Protein AF-A0A7S1G9D9-F1 (afdb_monomer_lite)

Foldseek 3Di:
DCPPVVVVPVVQLVLQCQLQQNDSVRSVVLVVLLVVLLVVCQVVLVVCCVVVHLVVLLVLLVVLLVLLVVLSCCLPPPQPRADNPPHGRPPSSVVSSNSSSNSNSSSCSSCVPSVVVVVVVVVVVVVVVCPDVVVVVVVVVVVVVVVVVVVVVVVVVVVVVVVVD

Structure (mmCIF, N/CA/C/O backbone):
data_AF-A0A7S1G9D9-F1
#
_entry.id   AF-A0A7S1G9D9-F1
#
loop_
_atom_site.group_PDB
_atom_site.id
_atom_site.type_symbol
_atom_site.label_atom_id
_atom_site.label_alt_id
_atom_site.label_comp_id
_atom_site.label_asym_id
_atom_site.label_entity_id
_atom_site.label_seq_id
_atom_site.pdbx_PDB_ins_code
_atom_site.Cartn_x
_atom_site.Cartn_y
_atom_site.Cartn_z
_atom_site.occupancy
_atom_site.B_iso_or_equiv
_atom_site.auth_seq_id
_atom_site.auth_comp_id
_atom_site.auth_asym_id
_atom_site.auth_atom_id
_atom_site.pdbx_PDB_model_num
ATOM 1 N N . PHE A 1 1 ? 2.276 19.002 7.477 1.00 50.22 1 PHE A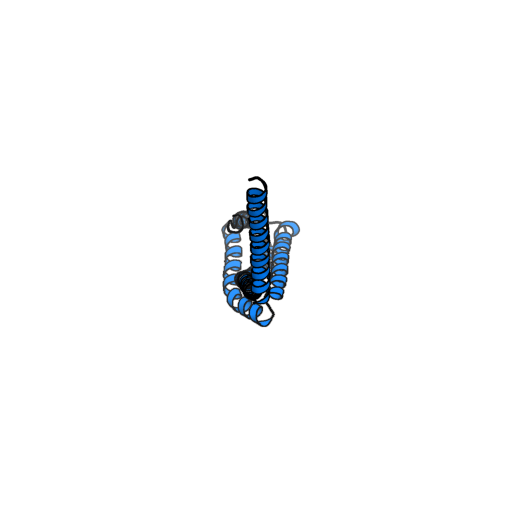 N 1
ATOM 2 C CA . PHE A 1 1 ? 3.023 19.885 6.549 1.00 50.22 1 PHE A CA 1
ATOM 3 C C . PHE A 1 1 ? 3.901 19.095 5.576 1.00 50.22 1 PHE A C 1
ATOM 5 O O . PHE A 1 1 ? 3.871 19.422 4.402 1.00 50.22 1 PHE A O 1
ATOM 12 N N . LEU A 1 2 ? 4.627 18.049 6.008 1.00 45.09 2 LEU A N 1
ATOM 13 C CA . LEU A 1 2 ? 5.439 17.213 5.100 1.00 45.09 2 LEU A CA 1
ATOM 14 C C . LEU A 1 2 ? 4.730 15.954 4.565 1.00 45.09 2 LEU A C 1
ATOM 16 O O . LEU A 1 2 ? 5.164 15.426 3.554 1.00 45.09 2 LEU A O 1
ATOM 20 N N . ASP A 1 3 ? 3.634 15.516 5.188 1.00 49.09 3 ASP A N 1
ATOM 21 C CA . ASP A 1 3 ? 2.924 14.271 4.836 1.00 49.09 3 ASP A CA 1
ATOM 22 C C . ASP A 1 3 ? 2.337 14.262 3.405 1.00 49.09 3 ASP A C 1
ATOM 24 O O . ASP A 1 3 ? 2.347 13.249 2.719 1.00 49.09 3 ASP A O 1
ATOM 28 N N . GLY A 1 4 ? 1.916 15.429 2.897 1.00 56.66 4 GLY A N 1
ATOM 29 C CA . GLY A 1 4 ? 1.430 15.592 1.517 1.00 56.66 4 GLY A CA 1
ATOM 30 C C . GLY A 1 4 ? 2.512 15.962 0.497 1.00 56.66 4 GLY A C 1
ATOM 31 O O . GLY A 1 4 ? 2.253 15.984 -0.706 1.00 56.66 4 GLY A O 1
ATOM 32 N N . VAL A 1 5 ? 3.734 16.265 0.947 1.00 56.53 5 VAL A N 1
ATOM 33 C CA . VAL A 1 5 ? 4.862 16.440 0.035 1.00 56.53 5 VAL A CA 1
ATOM 34 C C . VAL A 1 5 ? 5.403 15.043 -0.177 1.00 56.53 5 VAL A C 1
ATOM 36 O O . VAL A 1 5 ? 6.149 14.538 0.658 1.00 56.53 5 VAL A O 1
ATOM 39 N N . VAL A 1 6 ? 5.022 14.406 -1.287 1.00 66.25 6 VAL A N 1
ATOM 40 C CA . VAL A 1 6 ? 5.512 13.074 -1.672 1.00 66.25 6 VAL A CA 1
ATOM 41 C C . VAL A 1 6 ? 6.975 13.161 -2.128 1.00 66.25 6 VAL A C 1
ATOM 43 O O . VAL A 1 6 ? 7.357 12.772 -3.230 1.00 66.25 6 VAL A O 1
ATOM 46 N N . PHE A 1 7 ? 7.807 13.729 -1.257 1.00 72.06 7 PHE A N 1
ATOM 47 C CA . PHE A 1 7 ? 9.200 14.082 -1.450 1.00 72.06 7 PHE A CA 1
ATOM 48 C C . PHE A 1 7 ? 10.013 12.869 -1.871 1.00 72.06 7 PHE A C 1
ATOM 50 O O . PHE A 1 7 ? 10.982 13.011 -2.595 1.00 72.06 7 PHE A O 1
ATOM 57 N N . TRP A 1 8 ? 9.582 11.673 -1.481 1.00 78.00 8 TRP A N 1
ATOM 58 C CA . TRP A 1 8 ? 10.223 10.423 -1.847 1.00 78.00 8 TRP A CA 1
ATOM 59 C C . TRP A 1 8 ? 10.085 10.048 -3.336 1.00 78.00 8 TRP A C 1
ATOM 61 O O . TRP A 1 8 ? 11.013 9.465 -3.893 1.00 78.00 8 TRP A O 1
ATOM 71 N N . GLN A 1 9 ? 8.986 10.406 -4.016 1.00 82.94 9 GLN A N 1
ATOM 72 C CA . GLN A 1 9 ? 8.726 9.965 -5.401 1.00 82.94 9 GLN A CA 1
ATOM 73 C C . GLN A 1 9 ? 9.776 10.477 -6.407 1.00 82.94 9 GLN A C 1
ATOM 75 O O . GLN A 1 9 ? 10.261 9.673 -7.206 1.00 82.94 9 GLN A O 1
ATOM 80 N N . PRO A 1 10 ? 10.219 11.753 -6.365 1.00 84.56 10 PRO A N 1
ATOM 81 C CA . PRO A 1 10 ? 11.312 12.226 -7.217 1.00 84.56 10 PRO A CA 1
ATOM 82 C C . PRO A 1 10 ? 12.641 11.490 -6.996 1.00 84.56 10 PRO A C 1
ATOM 84 O O . PRO A 1 10 ? 13.296 11.111 -7.966 1.00 84.56 10 PRO A O 1
ATOM 87 N N . PHE A 1 11 ? 13.041 11.244 -5.740 1.00 84.50 11 PHE A N 1
ATOM 88 C CA . PHE A 1 11 ? 14.267 10.482 -5.449 1.00 84.50 11 PHE A CA 1
ATOM 89 C C . PHE A 1 11 ? 14.159 9.056 -5.961 1.00 84.50 11 PHE A C 1
ATOM 91 O O . PHE A 1 11 ? 15.115 8.510 -6.508 1.00 84.50 11 PHE A O 1
ATOM 98 N N . HIS A 1 12 ? 12.980 8.465 -5.814 1.00 83.38 12 HIS A N 1
ATOM 99 C CA . HIS A 1 12 ? 12.719 7.118 -6.268 1.00 83.38 12 HIS A CA 1
ATOM 100 C C . HIS A 1 12 ? 12.775 7.001 -7.801 1.00 83.38 12 HIS A C 1
ATOM 102 O O . HIS A 1 12 ? 13.411 6.081 -8.316 1.00 83.38 12 HIS A O 1
ATOM 108 N N . ALA A 1 13 ? 12.232 7.977 -8.533 1.00 84.31 13 ALA A N 1
ATOM 109 C CA . ALA A 1 13 ? 12.341 8.048 -9.990 1.00 84.31 13 ALA A CA 1
ATOM 110 C C . ALA A 1 13 ? 13.799 8.202 -10.468 1.00 84.31 13 ALA A C 1
ATOM 112 O O . ALA A 1 13 ? 14.217 7.539 -11.424 1.00 84.31 13 ALA A O 1
ATOM 113 N N . LEU A 1 14 ? 14.595 9.035 -9.786 1.00 84.38 14 LEU A N 1
ATOM 114 C CA . LEU A 1 14 ? 16.024 9.201 -10.077 1.00 84.38 14 LEU A CA 1
ATOM 115 C C . LEU A 1 14 ? 16.813 7.917 -9.795 1.00 84.38 14 LEU A C 1
ATOM 117 O O . LEU A 1 14 ? 17.610 7.493 -10.632 1.00 84.38 14 LEU A O 1
ATOM 121 N N . LEU A 1 15 ? 16.547 7.264 -8.661 1.00 83.44 15 LEU A N 1
ATOM 122 C CA . LEU A 1 15 ? 17.163 5.990 -8.296 1.00 83.44 15 LEU A CA 1
ATOM 123 C C . LEU A 1 15 ? 16.864 4.913 -9.344 1.00 83.44 15 LEU A C 1
ATOM 125 O O . LEU A 1 15 ? 17.785 4.262 -9.830 1.00 83.44 15 LEU A O 1
ATOM 129 N N . LEU A 1 16 ? 15.595 4.744 -9.729 1.00 81.88 16 LEU A N 1
ATOM 130 C CA . LEU A 1 16 ? 15.203 3.770 -10.749 1.00 81.88 16 LEU A CA 1
ATOM 131 C C . LEU A 1 16 ? 15.833 4.076 -12.107 1.00 81.88 16 LEU A C 1
ATOM 133 O O . LEU A 1 16 ? 16.260 3.154 -12.795 1.00 81.88 16 LEU A O 1
ATOM 137 N N . THR A 1 17 ? 15.929 5.353 -12.481 1.00 82.94 17 THR A N 1
ATOM 138 C CA . THR A 1 17 ? 16.593 5.754 -13.728 1.00 82.94 17 THR A CA 1
ATOM 139 C C . THR A 1 17 ? 18.073 5.375 -13.702 1.00 82.94 17 THR A C 1
ATOM 141 O O . THR A 1 17 ? 18.568 4.827 -14.684 1.00 82.94 17 THR A O 1
ATOM 144 N N . GLY A 1 18 ? 18.766 5.594 -12.579 1.00 73.75 18 GLY A N 1
ATOM 145 C CA . GLY A 1 18 ? 20.158 5.173 -12.406 1.00 73.75 18 GLY A CA 1
ATOM 146 C C . GLY A 1 18 ? 20.338 3.654 -12.478 1.00 73.75 18 GLY A C 1
ATOM 147 O O . GLY A 1 18 ? 21.237 3.170 -13.153 1.00 73.75 18 GLY A O 1
ATOM 148 N N . VAL A 1 19 ? 19.442 2.893 -11.848 1.00 71.44 19 VAL A N 1
ATOM 149 C CA . VAL A 1 19 ? 19.504 1.419 -11.786 1.00 71.44 19 VAL A CA 1
ATOM 150 C C . VAL A 1 19 ? 19.165 0.762 -13.127 1.00 71.44 19 VAL A C 1
ATOM 152 O O . VAL A 1 19 ? 19.676 -0.309 -13.446 1.00 71.44 19 VAL A O 1
ATOM 155 N N . LEU A 1 20 ? 18.306 1.391 -13.930 1.00 70.25 20 LEU A N 1
ATOM 156 C CA .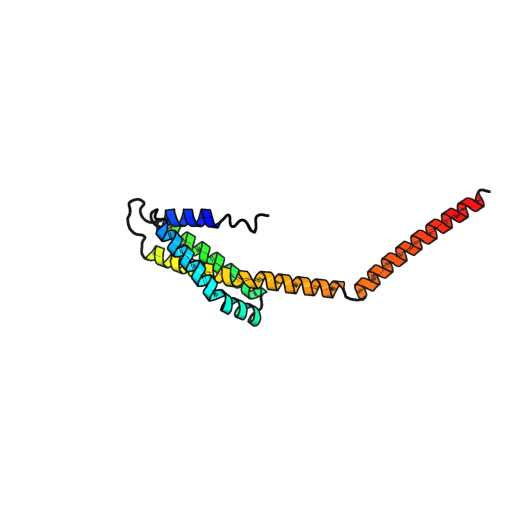 LEU A 1 20 ? 17.790 0.845 -15.189 1.00 70.25 20 LEU A CA 1
ATOM 157 C C . LEU A 1 20 ? 18.555 1.342 -16.429 1.00 70.25 20 LEU A C 1
ATOM 159 O O . LEU A 1 20 ? 17.972 1.439 -17.516 1.00 70.25 20 LEU A O 1
ATOM 163 N N . GLY A 1 21 ? 19.844 1.661 -16.277 1.00 68.19 21 GLY A N 1
ATOM 164 C CA . GLY A 1 21 ? 20.729 2.040 -17.384 1.00 68.19 21 GLY A CA 1
ATOM 165 C C . GLY A 1 21 ? 20.492 3.457 -17.919 1.00 68.19 21 GLY A C 1
ATOM 166 O O . GLY A 1 21 ? 20.592 3.693 -19.121 1.00 68.19 21 GLY A O 1
ATOM 167 N N . GLY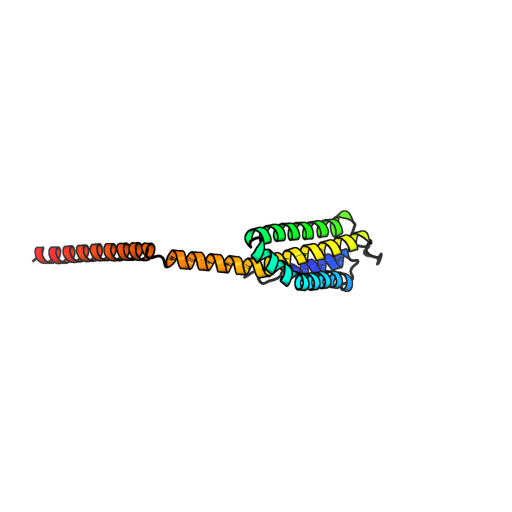 A 1 22 ? 20.091 4.399 -17.059 1.00 68.25 22 GLY A N 1
ATOM 168 C CA . GLY A 1 22 ? 19.978 5.827 -17.389 1.00 68.25 22 GLY A CA 1
ATOM 169 C C . GLY A 1 22 ? 18.762 6.221 -18.236 1.00 68.25 22 GLY A C 1
ATOM 170 O O . GLY A 1 22 ? 18.627 7.382 -18.621 1.00 68.25 22 GLY A O 1
ATOM 171 N N . ARG A 1 23 ? 17.852 5.284 -18.542 1.00 76.12 23 ARG A N 1
ATOM 172 C CA . ARG A 1 23 ? 16.676 5.538 -19.391 1.00 76.12 23 ARG A CA 1
ATOM 173 C C . ARG A 1 23 ? 15.441 5.842 -18.548 1.00 76.12 23 ARG A C 1
ATOM 175 O O . ARG A 1 23 ? 14.888 4.949 -17.909 1.00 76.12 23 ARG A O 1
ATOM 182 N N . ALA A 1 24 ? 14.932 7.070 -18.654 1.00 80.56 24 ALA A N 1
ATOM 183 C CA . ALA A 1 24 ? 13.710 7.498 -17.962 1.00 80.56 24 ALA A CA 1
ATOM 184 C C . ALA A 1 24 ? 12.490 6.606 -18.273 1.00 80.56 24 ALA A C 1
ATOM 186 O O . ALA A 1 24 ? 11.674 6.350 -17.393 1.00 80.56 24 ALA A O 1
ATOM 187 N N . ALA A 1 25 ? 12.398 6.069 -19.497 1.00 83.00 25 ALA A N 1
ATOM 188 C CA . ALA A 1 25 ? 11.306 5.182 -19.912 1.00 83.00 25 ALA A CA 1
ATOM 189 C C . ALA A 1 25 ? 11.208 3.890 -19.076 1.00 83.00 25 ALA A C 1
ATOM 191 O O . ALA A 1 25 ? 10.113 3.393 -18.832 1.00 83.00 25 ALA A O 1
ATOM 192 N N . ASN A 1 26 ? 12.339 3.347 -18.616 1.00 82.06 26 ASN A N 1
ATOM 193 C CA . ASN A 1 26 ? 12.341 2.124 -17.813 1.00 82.06 26 ASN A CA 1
ATOM 194 C C . ASN A 1 26 ? 11.826 2.403 -16.394 1.00 82.06 26 ASN A C 1
ATOM 196 O O . ASN A 1 26 ? 11.041 1.628 -15.848 1.00 82.06 26 ASN A O 1
ATOM 200 N N . ALA A 1 27 ? 12.237 3.534 -15.812 1.00 84.56 27 ALA A N 1
ATOM 201 C CA . ALA A 1 27 ? 11.775 3.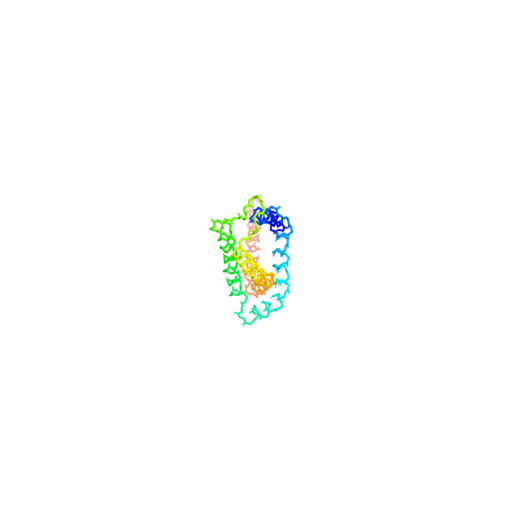963 -14.497 1.00 84.56 27 ALA A CA 1
ATOM 202 C C . ALA A 1 27 ? 10.261 4.216 -14.497 1.00 84.56 27 ALA A C 1
ATOM 204 O O . ALA A 1 27 ? 9.546 3.700 -13.637 1.00 84.56 27 ALA A O 1
ATOM 205 N N . THR A 1 28 ? 9.753 4.933 -15.503 1.00 88.62 28 THR A N 1
ATOM 206 C CA . THR A 1 28 ? 8.316 5.213 -15.619 1.00 88.62 28 THR A CA 1
ATOM 207 C C . THR A 1 28 ? 7.489 3.961 -15.904 1.00 88.62 28 THR A C 1
ATOM 209 O O . THR A 1 28 ? 6.357 3.873 -15.430 1.00 88.62 28 THR A O 1
ATOM 212 N N . ALA A 1 29 ? 8.032 2.958 -16.602 1.00 89.69 29 ALA A N 1
ATOM 213 C CA . ALA A 1 29 ? 7.354 1.676 -16.805 1.00 89.69 29 ALA A CA 1
ATOM 214 C C . ALA A 1 29 ? 7.083 0.945 -15.476 1.00 89.69 29 ALA A C 1
ATOM 216 O O . ALA A 1 29 ? 5.966 0.497 -15.233 1.00 89.69 29 ALA A O 1
ATOM 217 N N . ILE A 1 30 ? 8.068 0.883 -14.574 1.00 90.19 30 ILE A N 1
ATOM 218 C CA . ILE A 1 30 ? 7.884 0.262 -13.251 1.00 90.19 30 ILE A CA 1
ATOM 219 C C . ILE A 1 30 ? 6.924 1.077 -12.377 1.00 90.19 30 ILE A C 1
ATOM 221 O O . ILE A 1 30 ? 6.070 0.504 -11.702 1.00 90.19 30 ILE A O 1
ATOM 225 N N . MET A 1 31 ? 7.033 2.408 -12.400 1.00 91.38 31 MET A N 1
ATOM 226 C CA . MET A 1 31 ? 6.148 3.280 -11.618 1.00 91.38 31 MET A CA 1
ATOM 227 C C . MET A 1 31 ? 4.692 3.206 -12.095 1.00 91.38 31 MET A C 1
ATOM 229 O O . MET A 1 31 ? 3.781 3.125 -11.277 1.00 91.38 31 MET A O 1
ATOM 233 N N . SER A 1 32 ? 4.462 3.185 -13.410 1.00 93.56 32 SER A N 1
ATOM 234 C CA . SER A 1 32 ? 3.116 3.036 -13.976 1.00 93.56 32 SER A CA 1
ATOM 235 C C . SER A 1 32 ? 2.521 1.656 -13.699 1.00 93.56 32 SER A C 1
ATOM 237 O O . SER A 1 32 ? 1.344 1.571 -13.361 1.00 93.56 32 SER A O 1
ATOM 239 N N . ALA A 1 33 ? 3.326 0.590 -13.754 1.00 94.44 33 ALA A N 1
ATOM 240 C CA . ALA A 1 33 ? 2.882 -0.743 -13.359 1.00 94.44 33 ALA A CA 1
ATOM 241 C C . ALA A 1 33 ? 2.432 -0.780 -11.890 1.00 94.44 33 ALA A C 1
ATOM 243 O O . ALA A 1 33 ? 1.359 -1.308 -11.605 1.00 94.44 33 ALA A O 1
ATOM 244 N N . ALA A 1 34 ? 3.203 -0.179 -10.975 1.00 94.44 34 ALA A N 1
ATOM 245 C CA . ALA A 1 34 ? 2.809 -0.063 -9.572 1.00 94.44 34 ALA A CA 1
ATOM 246 C C . ALA A 1 34 ? 1.482 0.698 -9.427 1.00 94.44 34 ALA A C 1
ATOM 248 O O . ALA A 1 34 ? 0.565 0.180 -8.807 1.00 94.44 34 ALA A O 1
ATOM 249 N N . ALA A 1 35 ? 1.329 1.855 -10.080 1.00 93.62 35 ALA A N 1
ATOM 250 C CA . ALA A 1 35 ? 0.100 2.648 -10.007 1.00 93.62 35 ALA A CA 1
ATOM 251 C C . ALA A 1 35 ? -1.145 1.895 -10.515 1.00 93.62 35 ALA A C 1
ATOM 253 O O . ALA A 1 35 ? -2.202 1.943 -9.887 1.00 93.62 35 ALA A O 1
ATOM 254 N N . VAL A 1 36 ? -1.027 1.171 -11.635 1.00 96.75 36 VAL A N 1
ATOM 255 C CA . VAL A 1 36 ? -2.121 0.340 -12.165 1.00 96.75 36 VAL A CA 1
ATOM 256 C C . VAL A 1 36 ? -2.460 -0.789 -11.196 1.00 96.75 36 VAL A C 1
ATOM 258 O O . VAL A 1 36 ? -3.635 -1.035 -10.934 1.00 96.75 36 VAL A O 1
ATOM 261 N N . LEU A 1 37 ? -1.448 -1.460 -10.642 1.00 97.00 37 LEU A N 1
ATOM 262 C CA . LEU A 1 37 ? -1.656 -2.510 -9.648 1.00 97.00 37 LEU A CA 1
ATOM 263 C C . LEU A 1 37 ? -2.332 -1.959 -8.388 1.00 97.00 37 LEU A C 1
ATOM 265 O O . LEU A 1 37 ? -3.266 -2.590 -7.908 1.00 97.00 37 LEU A O 1
ATOM 269 N N . THR A 1 38 ? -1.935 -0.781 -7.895 1.00 96.19 38 THR A N 1
ATOM 270 C CA . THR A 1 38 ? -2.566 -0.135 -6.733 1.00 96.19 38 THR A CA 1
ATOM 271 C C . THR A 1 38 ? -4.046 0.117 -7.009 1.00 96.19 38 THR A C 1
ATOM 273 O O . THR A 1 38 ? -4.895 -0.267 -6.210 1.00 96.19 38 THR A O 1
ATOM 276 N N . ALA A 1 39 ? -4.375 0.674 -8.180 1.00 95.38 39 ALA A N 1
ATOM 277 C CA . ALA A 1 39 ? -5.759 0.936 -8.570 1.00 95.38 39 ALA A CA 1
ATOM 278 C C . ALA A 1 39 ? -6.605 -0.347 -8.668 1.00 95.38 39 ALA A C 1
ATOM 280 O O . ALA A 1 39 ? -7.769 -0.355 -8.273 1.00 95.38 39 ALA A O 1
ATOM 281 N N . VAL A 1 40 ? -6.030 -1.442 -9.175 1.00 96.50 40 VAL A N 1
ATOM 282 C CA . VAL A 1 40 ? -6.707 -2.748 -9.237 1.00 96.50 40 VAL A CA 1
ATOM 283 C C . VAL A 1 40 ? -6.895 -3.347 -7.843 1.00 96.50 40 VAL A C 1
ATOM 285 O O . VAL A 1 40 ? -7.916 -3.981 -7.580 1.00 96.50 40 VAL A O 1
ATOM 288 N N . LEU A 1 41 ? -5.917 -3.160 -6.955 1.00 96.25 41 LEU A N 1
ATOM 289 C CA . LEU A 1 41 ? -5.916 -3.739 -5.617 1.00 96.25 41 LEU A CA 1
ATOM 290 C C . LEU A 1 41 ? -6.736 -2.949 -4.592 1.00 96.25 41 LEU A C 1
ATOM 292 O O . LEU A 1 41 ? -6.991 -3.498 -3.528 1.00 96.25 41 LEU A O 1
ATOM 296 N N . GLU A 1 42 ? -7.195 -1.735 -4.905 1.00 94.38 42 GLU A N 1
ATOM 297 C CA . GLU A 1 42 ? -7.981 -0.909 -3.975 1.00 94.38 42 GLU A CA 1
ATOM 298 C C . GLU A 1 42 ? -9.308 -1.547 -3.549 1.00 94.38 42 GLU A C 1
ATOM 300 O O . GLU A 1 42 ? -9.624 -1.690 -2.370 1.00 94.38 42 GLU A O 1
ATOM 305 N N . VAL A 1 43 ? -10.103 -2.000 -4.518 1.00 94.25 43 VAL A N 1
ATOM 306 C CA . VAL A 1 43 ? -11.388 -2.642 -4.210 1.00 94.25 43 VAL A CA 1
ATOM 307 C C . VAL A 1 43 ? -11.199 -3.903 -3.349 1.00 94.25 43 VAL A C 1
ATOM 309 O O . VAL A 1 43 ? -11.873 -4.022 -2.322 1.00 94.25 43 VAL A O 1
ATOM 312 N N . PRO A 1 44 ? -10.305 -4.854 -3.696 1.00 94.38 44 PRO A N 1
ATOM 313 C CA . PRO A 1 44 ? -10.112 -6.034 -2.861 1.00 94.38 44 PRO A CA 1
ATOM 314 C C . PRO A 1 44 ? -9.443 -5.730 -1.512 1.00 94.38 44 PRO A C 1
ATOM 316 O O . PRO A 1 44 ? -9.760 -6.420 -0.542 1.00 94.38 44 PRO A O 1
ATOM 319 N N . SER A 1 45 ? -8.560 -4.728 -1.400 1.00 94.25 45 SER A N 1
ATOM 320 C CA . SER A 1 45 ? -7.966 -4.358 -0.106 1.00 94.25 45 SER A CA 1
ATOM 321 C C . SER A 1 45 ? -8.993 -3.751 0.844 1.00 94.25 45 SER A C 1
ATOM 323 O O . SER A 1 45 ? -8.965 -4.080 2.030 1.00 94.25 45 SER A O 1
ATOM 325 N N . GLY A 1 46 ? -9.940 -2.958 0.334 1.00 92.94 46 GLY A N 1
ATOM 326 C CA . GLY A 1 46 ? -11.064 -2.446 1.119 1.00 92.94 46 GLY A CA 1
ATOM 327 C C . GLY A 1 46 ? -11.926 -3.572 1.696 1.00 92.94 46 GLY A C 1
ATOM 328 O O . GLY A 1 46 ? -12.131 -3.643 2.906 1.00 92.94 46 GLY A O 1
ATOM 329 N N . VAL A 1 47 ? -12.330 -4.533 0.856 1.00 94.94 47 VAL A N 1
ATOM 330 C CA . VAL A 1 47 ? -13.095 -5.710 1.316 1.00 94.94 47 VAL A CA 1
ATOM 331 C C . VAL A 1 47 ? -12.309 -6.512 2.360 1.00 94.94 47 VAL A C 1
ATOM 333 O O . VAL A 1 47 ? -12.874 -6.966 3.355 1.00 94.94 47 VAL A O 1
ATOM 336 N N . LEU A 1 48 ? -10.998 -6.678 2.167 1.00 93.69 48 LEU A N 1
ATOM 337 C CA . LEU A 1 48 ? -10.146 -7.369 3.133 1.00 93.69 48 LEU A CA 1
ATOM 338 C C . LEU A 1 48 ? -10.079 -6.629 4.479 1.00 93.69 48 LEU A C 1
ATOM 340 O O . LEU A 1 48 ? -10.118 -7.276 5.525 1.00 93.69 48 LEU A O 1
ATOM 344 N N . ALA A 1 49 ? -9.995 -5.296 4.462 1.00 93.38 49 ALA A N 1
ATOM 345 C CA . ALA A 1 49 ? -9.993 -4.462 5.663 1.00 93.38 49 ALA A CA 1
ATOM 346 C C . ALA A 1 49 ? -11.281 -4.604 6.475 1.00 93.38 49 ALA A C 1
ATOM 348 O O . ALA A 1 49 ? -11.217 -4.715 7.702 1.00 93.38 49 ALA A O 1
ATOM 349 N N . ASP A 1 50 ? -12.421 -4.658 5.794 1.00 92.50 50 ASP A N 1
ATOM 350 C CA . ASP A 1 50 ? -13.722 -4.767 6.444 1.00 92.50 50 ASP A CA 1
ATOM 351 C C . ASP A 1 50 ? -13.965 -6.175 7.021 1.00 92.50 50 ASP A C 1
ATOM 353 O O . ASP A 1 50 ? -14.564 -6.311 8.086 1.00 92.50 50 ASP A O 1
ATOM 357 N N . LEU A 1 51 ? -13.464 -7.235 6.369 1.00 95.00 51 LEU A N 1
ATOM 358 C CA . LEU A 1 51 ? -13.664 -8.622 6.819 1.00 95.00 51 LEU A CA 1
ATOM 359 C C . LEU A 1 51 ? -12.642 -9.096 7.861 1.00 95.00 51 LEU A C 1
ATOM 361 O O . LEU A 1 51 ? -12.995 -9.833 8.781 1.00 95.00 51 LEU A O 1
ATOM 365 N N . TRP A 1 52 ? -11.367 -8.732 7.705 1.00 94.25 52 TRP A N 1
ATOM 366 C CA . TRP A 1 52 ? -10.281 -9.215 8.571 1.00 94.25 52 TRP A CA 1
ATOM 367 C C . TRP A 1 52 ? -9.925 -8.239 9.704 1.00 94.25 52 TRP A C 1
ATOM 369 O O . TRP A 1 52 ? -9.228 -8.595 10.662 1.00 94.25 52 TRP A O 1
ATOM 379 N N . GLY A 1 53 ? -10.432 -7.011 9.610 1.00 91.69 53 GLY A N 1
ATOM 380 C CA . GLY A 1 53 ? -10.200 -5.936 10.558 1.00 91.69 53 GLY A CA 1
ATOM 381 C C . GLY A 1 53 ? -9.086 -4.990 10.111 1.00 91.69 53 GLY A C 1
ATOM 382 O O . GLY A 1 53 ? -7.978 -5.402 9.754 1.00 91.69 53 GLY A O 1
ATOM 383 N N . ARG A 1 54 ? -9.367 -3.687 10.222 1.00 93.12 54 ARG A N 1
ATOM 384 C CA . ARG A 1 54 ? -8.517 -2.594 9.726 1.00 93.12 54 ARG A CA 1
ATOM 385 C C . ARG A 1 54 ? -7.083 -2.636 10.265 1.00 93.12 54 ARG A C 1
ATOM 387 O O . ARG A 1 54 ? -6.124 -2.508 9.508 1.00 93.12 54 ARG A O 1
ATOM 394 N N . LYS A 1 55 ? -6.908 -2.885 11.568 1.00 93.31 55 LYS A N 1
ATOM 395 C CA . LYS A 1 55 ? -5.580 -2.924 12.210 1.00 93.31 55 LYS A CA 1
ATOM 396 C C . LYS A 1 55 ? -4.676 -4.021 11.637 1.00 93.31 55 LYS A C 1
ATOM 398 O O . LYS A 1 55 ? -3.494 -3.778 11.406 1.00 93.31 55 LYS A O 1
ATOM 403 N N . ASN A 1 56 ? -5.218 -5.215 11.396 1.00 93.62 56 ASN A N 1
ATOM 404 C CA . ASN A 1 56 ? -4.446 -6.334 10.849 1.00 93.62 56 ASN A CA 1
ATOM 405 C C . ASN A 1 56 ? -4.026 -6.046 9.406 1.00 93.62 56 ASN A C 1
ATOM 407 O O . ASN A 1 56 ? -2.875 -6.274 9.037 1.00 93.62 56 ASN A O 1
ATOM 411 N N . THR A 1 57 ? -4.934 -5.466 8.623 1.00 94.81 57 THR A N 1
ATOM 412 C CA . THR A 1 57 ? -4.683 -5.038 7.245 1.00 94.81 57 THR A CA 1
ATOM 413 C C . THR A 1 57 ? -3.531 -4.036 7.152 1.00 94.81 57 THR A C 1
ATOM 415 O O . THR A 1 57 ? -2.636 -4.220 6.327 1.00 94.81 57 THR A O 1
ATOM 418 N N . LEU A 1 58 ? -3.466 -3.047 8.053 1.00 94.50 58 LEU A N 1
ATOM 419 C CA . LEU A 1 58 ? -2.346 -2.094 8.113 1.00 94.50 58 LEU A CA 1
ATOM 420 C C . LEU A 1 58 ? -1.010 -2.764 8.472 1.00 94.50 58 LEU A C 1
ATOM 422 O O . LEU A 1 58 ? 0.035 -2.426 7.909 1.00 94.50 58 LEU A O 1
ATOM 426 N N . VAL A 1 59 ? -1.017 -3.743 9.381 1.00 96.06 59 VAL A N 1
ATOM 427 C CA . VAL A 1 59 ? 0.198 -4.497 9.736 1.00 96.06 59 VAL A CA 1
ATOM 428 C C . VAL A 1 59 ? 0.711 -5.285 8.528 1.00 96.06 59 VAL A C 1
ATOM 430 O O . VAL A 1 59 ? 1.901 -5.230 8.219 1.00 96.06 59 VAL A O 1
ATOM 433 N N . VAL A 1 60 ? -0.174 -5.967 7.799 1.00 95.62 60 VAL A N 1
ATOM 434 C CA . VAL A 1 60 ? 0.194 -6.700 6.576 1.00 95.62 60 VAL A CA 1
ATOM 435 C C . VAL A 1 60 ? 0.696 -5.746 5.491 1.00 95.62 60 VAL A C 1
ATOM 437 O O . VAL A 1 60 ? 1.735 -6.012 4.885 1.00 95.62 60 VAL A O 1
ATOM 440 N N . GLY A 1 61 ? 0.033 -4.602 5.299 1.00 94.94 61 GLY A N 1
ATOM 441 C CA . GLY A 1 61 ? 0.502 -3.553 4.391 1.00 94.94 61 GLY A CA 1
ATOM 442 C C . GLY A 1 61 ? 1.906 -3.059 4.748 1.00 94.94 61 GLY A C 1
ATOM 443 O O . GLY A 1 61 ? 2.742 -2.859 3.868 1.00 94.94 61 GLY A O 1
ATOM 444 N N . SER A 1 62 ? 2.218 -2.962 6.044 1.00 94.62 62 SER A N 1
ATOM 445 C CA . SER A 1 62 ? 3.538 -2.533 6.522 1.00 94.62 62 SER A CA 1
ATOM 446 C C . SER A 1 62 ? 4.618 -3.542 6.130 1.00 94.62 62 SER A C 1
ATOM 448 O O . SER A 1 62 ? 5.684 -3.163 5.644 1.00 94.62 62 SER A O 1
ATOM 450 N N . PHE A 1 63 ? 4.333 -4.841 6.261 1.00 97.12 63 PHE A N 1
ATOM 451 C CA . PHE A 1 63 ? 5.239 -5.891 5.793 1.00 97.12 63 PHE A CA 1
ATOM 452 C C . PHE A 1 63 ? 5.398 -5.894 4.268 1.00 97.12 63 PHE A C 1
ATOM 454 O O . PHE A 1 63 ? 6.510 -6.107 3.780 1.00 97.12 63 PHE A O 1
ATOM 461 N N . ALA A 1 64 ? 4.335 -5.606 3.512 1.00 96.00 64 ALA A N 1
ATOM 462 C CA . ALA A 1 64 ? 4.416 -5.466 2.059 1.00 96.00 64 ALA A CA 1
ATOM 463 C C . ALA A 1 64 ? 5.347 -4.307 1.657 1.00 96.00 64 ALA A C 1
ATOM 465 O O . ALA A 1 64 ? 6.220 -4.490 0.805 1.00 96.00 64 ALA A O 1
ATOM 466 N N . PHE A 1 65 ? 5.266 -3.159 2.339 1.00 94.06 65 PHE A N 1
ATOM 467 C CA . PHE A 1 65 ? 6.200 -2.047 2.138 1.00 94.06 65 PHE A CA 1
ATOM 468 C C . PHE A 1 65 ? 7.647 -2.407 2.483 1.00 94.06 65 PHE A C 1
ATOM 470 O O . PHE A 1 65 ? 8.561 -2.057 1.731 1.00 94.06 65 PHE A O 1
ATOM 477 N N . VAL A 1 66 ? 7.885 -3.124 3.584 1.00 95.00 66 VAL A N 1
ATOM 478 C CA . VAL A 1 66 ? 9.232 -3.613 3.927 1.00 95.00 66 VAL A CA 1
ATOM 479 C C . VAL A 1 66 ? 9.760 -4.532 2.823 1.00 95.00 66 VAL A C 1
ATOM 481 O O . VAL A 1 66 ? 10.884 -4.347 2.357 1.00 95.00 66 VAL A O 1
ATOM 484 N N . GLY A 1 67 ? 8.938 -5.463 2.333 1.00 95.38 67 GLY A N 1
ATOM 485 C CA . GLY A 1 67 ? 9.284 -6.342 1.215 1.00 95.38 67 GLY A CA 1
ATOM 486 C C . GLY A 1 67 ? 9.579 -5.581 -0.084 1.00 95.38 67 GLY A C 1
ATOM 487 O O . GLY A 1 67 ? 10.542 -5.899 -0.785 1.00 95.38 67 GLY A O 1
ATOM 488 N N . ALA A 1 68 ? 8.809 -4.538 -0.397 1.00 93.19 68 ALA A N 1
ATOM 489 C CA . ALA A 1 68 ? 9.039 -3.684 -1.562 1.00 93.19 68 ALA A CA 1
ATOM 490 C C . ALA A 1 68 ? 10.386 -2.941 -1.478 1.00 93.19 68 ALA A C 1
ATOM 492 O O . ALA A 1 68 ? 11.138 -2.871 -2.450 1.00 93.19 68 ALA A O 1
ATOM 493 N N . ASN A 1 69 ? 10.738 -2.413 -0.304 1.00 90.88 69 ASN A N 1
ATOM 494 C CA . ASN A 1 69 ? 12.029 -1.754 -0.102 1.00 90.88 69 ASN A CA 1
ATOM 495 C C . ASN A 1 69 ? 13.194 -2.753 -0.100 1.00 90.88 69 ASN A C 1
ATOM 497 O O . ASN A 1 69 ? 14.257 -2.464 -0.646 1.00 90.88 69 ASN A O 1
ATOM 501 N N . PHE A 1 70 ? 12.989 -3.954 0.442 1.00 91.38 70 PHE A N 1
ATOM 502 C CA . PHE A 1 70 ? 13.987 -5.019 0.404 1.00 91.38 70 PHE A CA 1
ATOM 503 C C . PHE A 1 70 ? 14.269 -5.495 -1.029 1.00 91.38 70 PHE A C 1
ATOM 505 O O . PHE A 1 70 ? 15.424 -5.605 -1.434 1.00 91.38 70 PHE A O 1
ATOM 512 N N . THR A 1 71 ? 13.226 -5.720 -1.830 1.00 90.56 71 THR A N 1
ATOM 513 C CA . THR A 1 71 ? 13.367 -6.101 -3.247 1.00 90.56 71 THR A CA 1
ATOM 514 C C . THR A 1 71 ? 14.002 -4.991 -4.082 1.00 90.56 71 THR A C 1
ATOM 516 O O . THR A 1 71 ? 14.824 -5.288 -4.948 1.00 90.56 71 THR A O 1
ATOM 519 N N . LEU A 1 72 ? 13.708 -3.719 -3.778 1.00 87.56 72 LEU A N 1
ATOM 520 C CA . LEU A 1 72 ? 14.435 -2.582 -4.348 1.00 87.56 72 LEU A CA 1
ATOM 521 C C . LEU A 1 72 ? 15.928 -2.668 -4.024 1.00 87.56 72 LEU A C 1
ATOM 523 O O . LEU A 1 72 ? 16.743 -2.621 -4.936 1.00 87.56 72 LEU A O 1
ATOM 527 N N . PHE A 1 73 ? 16.281 -2.835 -2.749 1.00 85.81 73 PHE A N 1
ATOM 528 C CA . PHE A 1 73 ? 17.672 -2.949 -2.317 1.00 85.81 73 PHE A CA 1
ATOM 529 C C . PHE A 1 73 ? 18.399 -4.122 -2.994 1.00 85.81 73 PHE A C 1
ATOM 531 O O . PHE A 1 73 ? 19.524 -3.960 -3.453 1.00 85.81 73 PHE A O 1
ATOM 538 N N . MET A 1 74 ? 17.755 -5.283 -3.134 1.00 85.56 74 MET A N 1
ATOM 539 C CA . MET A 1 74 ? 18.328 -6.425 -3.858 1.00 85.56 74 MET A CA 1
ATOM 540 C C . MET A 1 74 ? 18.575 -6.106 -5.341 1.00 85.56 74 MET A C 1
ATOM 542 O O . MET A 1 74 ? 19.631 -6.443 -5.878 1.00 85.56 74 MET A O 1
ATOM 546 N N . ALA A 1 75 ? 17.630 -5.421 -5.993 1.00 81.69 75 ALA A N 1
ATOM 547 C CA . ALA A 1 75 ? 17.758 -5.023 -7.392 1.00 81.69 75 ALA A CA 1
ATOM 548 C C . ALA A 1 75 ? 18.870 -3.982 -7.615 1.00 81.69 75 ALA A C 1
ATOM 550 O O . ALA A 1 75 ? 19.500 -3.996 -8.668 1.00 81.69 75 ALA A O 1
ATOM 551 N N . THR A 1 76 ? 19.121 -3.094 -6.645 1.00 75.31 76 THR A N 1
ATOM 552 C CA . THR A 1 76 ? 20.112 -2.015 -6.776 1.00 75.31 76 THR A CA 1
ATOM 553 C C . THR A 1 76 ? 21.508 -2.390 -6.276 1.00 75.31 76 THR A C 1
ATOM 555 O O . THR A 1 76 ? 22.491 -2.095 -6.950 1.00 75.31 76 THR A O 1
ATOM 558 N N . ALA A 1 77 ? 21.615 -3.022 -5.106 1.00 71.56 77 ALA A N 1
ATOM 559 C CA . ALA A 1 77 ? 22.885 -3.255 -4.419 1.00 71.56 77 ALA A CA 1
ATOM 560 C C . ALA A 1 77 ? 23.513 -4.620 -4.732 1.00 71.56 77 ALA A C 1
ATOM 562 O O . ALA A 1 77 ? 24.727 -4.763 -4.616 1.00 71.56 77 ALA A O 1
ATOM 563 N N . TRP A 1 78 ? 22.707 -5.622 -5.102 1.00 64.56 78 TRP A N 1
ATOM 564 C CA . TRP A 1 78 ? 23.172 -7.010 -5.219 1.00 64.56 78 TRP A CA 1
ATOM 565 C C . TRP A 1 78 ? 23.346 -7.482 -6.665 1.00 64.56 78 TRP A C 1
ATOM 567 O O . TRP A 1 78 ? 24.265 -8.239 -6.957 1.00 64.56 78 TRP A O 1
ATOM 577 N N . LEU A 1 79 ? 22.487 -7.026 -7.581 1.00 64.06 79 LEU A N 1
ATOM 578 C CA . LEU A 1 79 ? 22.517 -7.439 -8.992 1.00 64.06 79 LEU A CA 1
ATOM 579 C C . LEU A 1 79 ? 23.250 -6.473 -9.926 1.00 64.06 79 LEU A C 1
ATOM 581 O O . LEU A 1 79 ? 23.412 -6.802 -11.096 1.00 64.06 79 LEU A O 1
ATOM 585 N N . GLY A 1 80 ? 23.712 -5.331 -9.407 1.00 56.66 80 GLY A N 1
ATOM 586 C CA . GLY A 1 80 ? 24.315 -4.264 -10.202 1.00 56.66 80 GLY A CA 1
ATOM 587 C C . GLY A 1 80 ? 23.269 -3.585 -11.087 1.00 56.66 80 GLY A C 1
ATOM 588 O O . GLY A 1 80 ? 22.702 -4.194 -11.992 1.00 56.66 80 GLY A O 1
ATOM 589 N N . GLY A 1 81 ? 22.990 -2.306 -10.823 1.00 56.66 81 GLY A N 1
ATOM 590 C CA . GLY A 1 81 ? 22.255 -1.474 -11.778 1.00 56.66 81 GLY A CA 1
ATOM 591 C C . GLY A 1 81 ? 22.928 -1.555 -13.149 1.00 56.66 81 GLY A C 1
ATOM 592 O O . GLY A 1 81 ? 24.156 -1.574 -13.210 1.00 56.66 81 GLY A O 1
ATOM 593 N N . GLY A 1 82 ? 22.123 -1.681 -14.209 1.00 54.25 82 GLY A N 1
ATOM 594 C CA . GLY A 1 82 ? 22.593 -2.004 -15.558 1.00 54.25 82 GLY A CA 1
ATOM 595 C C . GLY A 1 82 ? 23.780 -1.144 -15.981 1.00 54.25 82 GLY A C 1
ATOM 596 O O . GLY A 1 82 ? 23.806 0.050 -15.672 1.00 54.25 82 GLY A O 1
ATOM 597 N N . ASP A 1 83 ? 24.746 -1.767 -16.663 1.00 49.22 83 ASP A N 1
ATOM 598 C CA . ASP A 1 83 ? 25.967 -1.117 -17.132 1.00 49.22 83 ASP A CA 1
ATOM 599 C C . ASP A 1 83 ? 25.647 0.263 -17.722 1.00 49.22 83 ASP A C 1
ATOM 601 O O . ASP A 1 83 ? 24.804 0.402 -18.617 1.00 49.22 83 ASP A O 1
ATOM 605 N N . ALA A 1 84 ? 26.338 1.290 -17.220 1.00 47.69 84 ALA A N 1
ATOM 606 C CA . ALA A 1 84 ? 26.193 2.682 -17.649 1.00 47.69 84 ALA A CA 1
ATOM 607 C C . ALA A 1 84 ? 26.437 2.887 -19.163 1.00 47.69 84 ALA A C 1
ATOM 609 O O . ALA A 1 84 ? 26.094 3.937 -19.703 1.00 47.69 84 ALA A O 1
ATOM 610 N N . ASP A 1 85 ? 26.954 1.864 -19.851 1.00 47.09 85 ASP A N 1
ATOM 611 C CA . ASP A 1 85 ? 27.316 1.854 -21.268 1.00 47.09 85 ASP A CA 1
ATOM 612 C C . ASP A 1 85 ? 26.230 1.271 -22.200 1.00 47.09 85 ASP A C 1
ATOM 614 O O . ASP A 1 85 ? 26.491 0.960 -23.362 1.00 47.09 85 ASP A O 1
ATOM 618 N N . GLY A 1 86 ? 24.983 1.131 -21.733 1.00 49.72 86 GLY A N 1
ATOM 619 C CA . GLY A 1 86 ? 23.861 0.677 -22.570 1.00 49.72 86 GLY A CA 1
ATOM 620 C C . GLY A 1 86 ? 23.708 -0.845 -22.662 1.00 49.72 86 GLY A C 1
ATOM 621 O O . GLY A 1 86 ? 22.924 -1.335 -23.480 1.00 49.72 86 GLY A O 1
ATOM 622 N N . GLY A 1 87 ? 24.407 -1.587 -21.797 1.00 50.34 87 GLY A N 1
ATOM 623 C CA . GLY A 1 87 ? 24.128 -2.993 -21.528 1.00 50.34 87 GLY A CA 1
ATOM 624 C C . GLY A 1 87 ? 22.751 -3.121 -20.880 1.00 50.34 87 GLY A C 1
ATOM 625 O O . GLY A 1 87 ? 22.464 -2.489 -19.865 1.00 50.34 87 GLY A O 1
ATOM 626 N N . GLY A 1 88 ? 21.853 -3.878 -21.508 1.00 57.84 88 GLY A N 1
ATOM 627 C CA . GLY A 1 88 ? 20.488 -4.057 -21.019 1.00 57.84 88 GLY A CA 1
ATOM 628 C C . GLY A 1 88 ? 20.441 -4.524 -19.561 1.00 57.84 88 GLY A C 1
ATOM 629 O O . GLY A 1 88 ? 21.322 -5.225 -19.074 1.00 57.84 88 GLY A O 1
ATOM 630 N N . VAL A 1 89 ? 19.378 -4.145 -18.858 1.00 64.19 89 VAL A N 1
ATOM 631 C CA . VAL A 1 89 ? 19.162 -4.546 -17.465 1.00 64.19 89 VAL A CA 1
ATOM 632 C C . VAL A 1 89 ? 19.008 -6.071 -17.390 1.00 64.19 89 VAL A C 1
ATOM 634 O O . VAL A 1 89 ? 18.221 -6.649 -18.146 1.00 64.19 89 VAL A O 1
ATOM 637 N N . ALA A 1 90 ? 19.728 -6.720 -16.470 1.00 69.75 90 ALA A N 1
ATOM 638 C CA . ALA A 1 90 ? 19.654 -8.167 -16.290 1.00 69.75 90 ALA A CA 1
ATOM 639 C C . ALA A 1 90 ? 18.193 -8.627 -16.069 1.00 69.75 90 ALA A C 1
ATOM 641 O O . ALA A 1 90 ? 17.464 -7.992 -15.298 1.00 69.75 90 ALA A O 1
ATOM 642 N N . PRO A 1 91 ? 17.747 -9.753 -16.664 1.00 73.19 91 PRO A N 1
ATOM 643 C CA . PRO A 1 91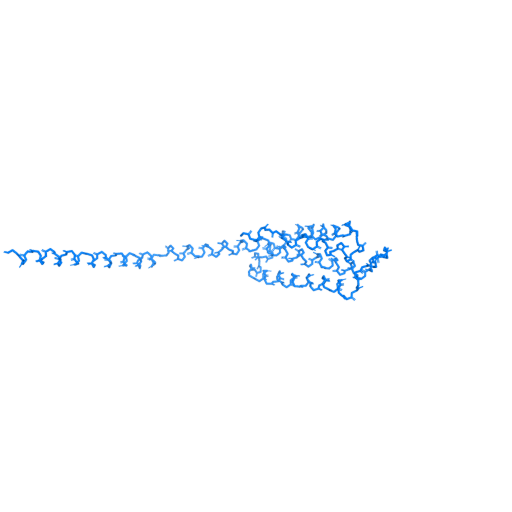 ? 16.381 -10.257 -16.483 1.00 73.19 91 PRO A CA 1
ATOM 644 C C . PRO A 1 91 ? 15.978 -10.441 -15.010 1.00 73.19 91 PRO A C 1
ATOM 646 O O . PRO A 1 91 ? 14.831 -10.202 -14.640 1.00 73.19 91 PRO A O 1
ATOM 649 N N . ALA A 1 92 ? 16.938 -10.800 -14.151 1.00 77.94 92 ALA A N 1
ATOM 650 C CA . ALA A 1 92 ? 16.730 -10.934 -12.711 1.00 77.94 92 ALA A CA 1
ATOM 651 C C . ALA A 1 92 ? 16.370 -9.600 -12.026 1.00 77.94 92 ALA A C 1
ATOM 653 O O . ALA A 1 92 ? 15.519 -9.577 -11.139 1.00 77.94 92 ALA A O 1
ATOM 654 N N . ALA A 1 93 ? 16.960 -8.481 -12.456 1.00 79.12 93 ALA A N 1
ATOM 655 C CA . ALA A 1 93 ? 16.644 -7.163 -11.909 1.00 79.12 93 ALA A CA 1
ATOM 656 C C . ALA A 1 93 ? 15.239 -6.703 -12.331 1.00 79.12 93 ALA A C 1
ATOM 658 O O . ALA A 1 93 ? 14.495 -6.189 -11.500 1.00 79.12 93 ALA A O 1
ATOM 659 N N . TRP A 1 94 ? 14.820 -6.974 -13.574 1.00 83.56 94 TRP A N 1
ATOM 660 C CA . TRP A 1 94 ? 13.433 -6.737 -13.997 1.00 83.56 94 TRP A CA 1
ATOM 661 C C . TRP A 1 94 ? 12.426 -7.547 -13.176 1.00 83.56 94 TRP A C 1
ATOM 663 O O . TRP A 1 94 ? 11.411 -6.997 -12.753 1.00 83.56 94 TRP A O 1
ATOM 673 N N . ALA A 1 95 ? 12.715 -8.822 -12.901 1.00 88.19 95 ALA A N 1
ATOM 674 C CA . ALA A 1 95 ? 11.851 -9.662 -12.073 1.00 88.19 95 ALA A CA 1
ATOM 675 C C . ALA A 1 95 ? 11.714 -9.116 -10.641 1.00 88.19 95 ALA A C 1
ATOM 677 O O . ALA A 1 95 ? 10.604 -9.033 -10.116 1.00 88.19 95 ALA A O 1
ATOM 678 N N . LEU A 1 96 ? 12.817 -8.678 -10.025 1.00 89.19 96 LEU A N 1
ATOM 679 C CA . LEU A 1 96 ? 12.782 -8.058 -8.697 1.00 89.19 96 LEU A CA 1
ATOM 680 C C . LEU A 1 96 ? 12.050 -6.716 -8.689 1.00 89.19 96 LEU A C 1
ATOM 682 O O . LEU A 1 96 ? 11.344 -6.421 -7.730 1.00 89.19 96 LEU A O 1
ATOM 686 N N . LEU A 1 97 ? 12.174 -5.910 -9.745 1.00 89.00 97 LEU A N 1
ATOM 687 C CA . LEU A 1 97 ? 11.463 -4.636 -9.857 1.00 89.00 97 LEU A CA 1
ATOM 688 C C . LEU A 1 97 ? 9.964 -4.820 -10.117 1.00 89.00 97 LEU A C 1
ATOM 690 O O . LEU A 1 97 ? 9.162 -4.036 -9.611 1.00 89.00 97 LEU A O 1
ATOM 694 N N . ALA A 1 98 ? 9.573 -5.871 -10.838 1.00 92.00 98 ALA A N 1
ATOM 695 C CA . ALA A 1 98 ? 8.174 -6.267 -10.971 1.00 92.00 98 ALA A CA 1
ATOM 696 C C . ALA A 1 98 ? 7.607 -6.772 -9.632 1.00 92.00 98 ALA A C 1
ATOM 698 O O . ALA A 1 98 ? 6.535 -6.336 -9.214 1.00 92.00 98 ALA A O 1
ATOM 699 N N . ALA A 1 99 ? 8.352 -7.621 -8.913 1.00 94.19 99 ALA A N 1
ATOM 700 C CA . ALA A 1 99 ? 7.977 -8.071 -7.571 1.00 94.19 99 ALA A CA 1
ATOM 701 C C . ALA A 1 99 ? 7.854 -6.890 -6.597 1.00 94.19 99 ALA A C 1
ATOM 703 O O . ALA A 1 99 ? 6.885 -6.793 -5.846 1.00 94.19 99 ALA A O 1
ATOM 704 N N . ARG A 1 100 ? 8.792 -5.942 -6.668 1.00 93.00 100 ARG A N 1
ATOM 705 C CA . ARG A 1 100 ? 8.738 -4.678 -5.938 1.00 93.00 100 ARG A CA 1
ATOM 706 C C . ARG A 1 100 ? 7.465 -3.899 -6.255 1.00 93.00 100 ARG A C 1
ATOM 708 O O . ARG A 1 100 ? 6.824 -3.431 -5.323 1.00 93.00 100 ARG A O 1
ATOM 715 N N . ALA A 1 101 ? 7.122 -3.724 -7.533 1.00 94.50 101 ALA A N 1
ATOM 716 C CA . ALA A 1 101 ? 5.930 -2.978 -7.943 1.00 94.50 101 ALA A CA 1
ATOM 717 C C . ALA A 1 101 ? 4.651 -3.604 -7.370 1.00 94.50 101 ALA A C 1
ATOM 719 O O . ALA A 1 101 ? 3.803 -2.887 -6.851 1.00 94.50 101 ALA A O 1
ATOM 720 N N . LEU A 1 102 ? 4.555 -4.936 -7.385 1.00 96.88 102 LEU A N 1
ATOM 721 C CA . LEU A 1 102 ? 3.434 -5.666 -6.794 1.00 96.88 102 LEU A CA 1
ATOM 722 C C . LEU A 1 102 ? 3.358 -5.496 -5.271 1.00 96.88 102 LEU A C 1
ATOM 724 O O . LEU A 1 102 ? 2.285 -5.230 -4.732 1.00 96.88 102 LEU A O 1
ATOM 728 N N . LEU A 1 103 ? 4.488 -5.631 -4.574 1.00 96.62 103 LEU A N 1
ATOM 729 C CA . LEU A 1 103 ? 4.557 -5.462 -3.120 1.00 96.62 103 LEU A CA 1
ATOM 730 C C . LEU A 1 103 ? 4.249 -4.021 -2.701 1.00 96.62 103 LEU A C 1
ATOM 732 O O . LEU A 1 103 ? 3.527 -3.811 -1.731 1.00 96.62 103 LEU A O 1
ATOM 736 N N . GLN A 1 104 ? 4.753 -3.039 -3.452 1.00 95.25 104 GLN A N 1
ATOM 737 C CA . GLN A 1 104 ? 4.456 -1.625 -3.237 1.00 95.25 104 GLN A CA 1
ATOM 738 C C . GLN A 1 104 ? 2.963 -1.358 -3.425 1.00 95.25 104 GLN A C 1
ATOM 740 O O . GLN A 1 104 ? 2.345 -0.790 -2.534 1.00 95.25 104 GLN A O 1
ATOM 745 N N . ALA A 1 105 ? 2.385 -1.824 -4.533 1.00 96.12 105 ALA A N 1
ATOM 746 C CA . ALA A 1 105 ? 0.969 -1.644 -4.821 1.00 96.12 105 ALA A CA 1
ATOM 747 C C . ALA A 1 105 ? 0.066 -2.282 -3.762 1.00 96.12 105 ALA A C 1
ATOM 749 O O . ALA A 1 105 ? -0.913 -1.681 -3.334 1.00 96.12 105 ALA A O 1
ATOM 750 N N . THR A 1 106 ? 0.437 -3.477 -3.297 1.00 96.44 106 THR A N 1
ATOM 751 C CA . THR A 1 106 ? -0.258 -4.160 -2.201 1.00 96.44 106 THR A CA 1
ATOM 752 C C . THR A 1 106 ? -0.163 -3.359 -0.902 1.00 96.44 106 THR A C 1
ATOM 754 O O . THR A 1 106 ? -1.154 -3.207 -0.199 1.00 96.44 106 THR A O 1
ATOM 757 N N . GLY A 1 107 ? 1.015 -2.827 -0.564 1.00 95.19 107 GLY A N 1
ATOM 758 C CA . GLY A 1 107 ? 1.184 -1.981 0.620 1.00 95.19 107 GLY A CA 1
ATOM 759 C C . GLY A 1 107 ? 0.349 -0.702 0.546 1.00 95.19 107 GLY A C 1
ATOM 760 O O . GLY A 1 107 ? -0.362 -0.382 1.495 1.00 95.19 107 GLY A O 1
ATOM 761 N N . GLU A 1 108 ? 0.393 -0.005 -0.593 1.00 94.19 108 GLU A N 1
ATOM 762 C CA . GLU A 1 108 ? -0.345 1.241 -0.826 1.00 94.19 108 GLU A CA 1
ATOM 763 C C . GLU A 1 108 ? -1.857 1.029 -0.753 1.00 94.19 108 GLU A C 1
ATOM 765 O O . GLU A 1 108 ? -2.529 1.764 -0.030 1.00 94.19 108 GLU A O 1
ATOM 770 N N . SER A 1 109 ? -2.389 -0.001 -1.417 1.00 95.31 109 SER A N 1
ATOM 771 C CA . SER A 1 109 ? -3.830 -0.272 -1.419 1.00 95.31 109 SER A CA 1
ATOM 772 C C . SER A 1 109 ? -4.349 -0.711 -0.045 1.00 95.31 109 SER A C 1
ATOM 774 O O . SER A 1 109 ? -5.480 -0.402 0.322 1.00 95.31 109 SER A O 1
ATOM 776 N N . LEU A 1 110 ? -3.536 -1.412 0.756 1.00 94.50 110 LEU A N 1
ATOM 777 C CA . LEU A 1 110 ? -3.910 -1.795 2.123 1.00 94.50 110 LEU A CA 1
ATOM 778 C C . LEU A 1 110 ? -3.886 -0.605 3.094 1.00 94.50 110 LEU A C 1
ATOM 780 O O . LEU A 1 110 ? -4.575 -0.659 4.111 1.00 94.50 110 LEU A O 1
ATOM 784 N N . PHE A 1 111 ? -3.122 0.452 2.803 1.00 93.19 111 PHE A N 1
ATOM 785 C CA . PHE A 1 111 ? -3.031 1.651 3.642 1.00 93.19 111 PHE A CA 1
ATOM 786 C C . PHE A 1 111 ? -4.047 2.734 3.282 1.00 93.19 111 PHE A C 1
ATOM 788 O O . PHE A 1 111 ? -4.685 3.273 4.183 1.00 93.19 111 PHE A O 1
ATOM 795 N N . SER A 1 112 ? -4.178 3.033 1.989 1.00 86.19 112 SER A N 1
ATOM 796 C CA . SER A 1 112 ? -4.893 4.188 1.431 1.00 86.19 112 SER A CA 1
ATOM 797 C C . SER A 1 112 ? -6.293 4.383 2.030 1.00 86.19 112 SER A C 1
ATOM 799 O O . SER A 1 112 ? -6.519 5.377 2.713 1.00 86.19 112 SER A O 1
ATOM 801 N N . GLY A 1 113 ? -7.200 3.409 1.892 1.00 86.31 113 GLY A N 1
ATOM 802 C CA . GLY A 1 113 ? -8.546 3.501 2.482 1.00 86.31 113 GLY A CA 1
ATOM 803 C C . GLY A 1 113 ? -8.640 3.075 3.953 1.00 86.31 113 GLY A C 1
ATOM 804 O O . GLY A 1 113 ? -9.479 3.568 4.707 1.00 86.31 113 GLY A O 1
ATOM 805 N N . THR A 1 114 ? -7.782 2.152 4.392 1.00 93.12 114 THR A N 1
ATOM 806 C CA . THR A 1 114 ? -7.884 1.542 5.729 1.00 93.12 114 THR A CA 1
ATOM 807 C C . THR A 1 114 ? -7.501 2.507 6.846 1.00 93.12 114 THR A C 1
ATOM 809 O O . THR A 1 114 ? -8.097 2.462 7.923 1.00 93.12 114 THR A O 1
ATOM 812 N N . ASN A 1 115 ? -6.498 3.357 6.612 1.00 91.62 115 ASN A N 1
ATOM 813 C CA . ASN A 1 115 ? -5.991 4.282 7.621 1.00 91.62 115 ASN A CA 1
ATOM 814 C C . ASN A 1 115 ? -7.028 5.353 7.982 1.00 91.62 115 ASN A C 1
ATOM 816 O O . ASN A 1 115 ? -7.308 5.564 9.161 1.00 91.62 115 ASN A O 1
ATOM 820 N N . ASP A 1 116 ? -7.644 5.964 6.971 1.00 90.62 116 ASP A N 1
ATOM 821 C CA . ASP A 1 116 ? -8.667 6.994 7.165 1.00 90.62 116 ASP A CA 1
ATOM 822 C C . ASP A 1 116 ? -9.903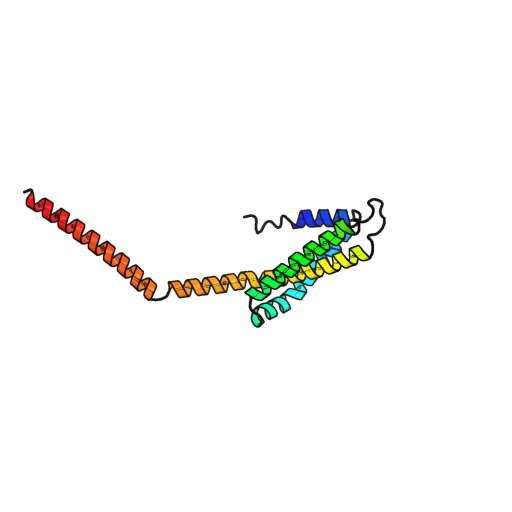 6.426 7.863 1.00 90.62 116 ASP A C 1
ATOM 824 O O . ASP A 1 116 ? -10.457 7.047 8.769 1.00 90.62 116 ASP A O 1
ATOM 828 N N . ALA A 1 117 ? -10.302 5.209 7.496 1.00 91.62 117 ALA A N 1
ATOM 829 C CA . ALA A 1 117 ? -11.442 4.557 8.117 1.00 91.62 117 ALA A CA 1
ATOM 830 C C . ALA A 1 117 ? -11.168 4.170 9.582 1.00 91.62 117 ALA A C 1
ATOM 832 O O . ALA A 1 117 ? -12.038 4.333 10.430 1.00 91.62 117 ALA A O 1
ATOM 833 N N . LEU A 1 118 ? -9.947 3.727 9.909 1.00 93.25 118 LEU A N 1
ATOM 834 C CA . LEU A 1 118 ? -9.554 3.467 11.297 1.00 93.25 118 LEU A CA 1
ATOM 835 C C . LEU A 1 118 ? -9.540 4.753 12.135 1.00 93.25 118 LEU A C 1
ATOM 837 O O . LEU A 1 118 ? -9.967 4.740 13.290 1.00 93.25 118 LEU A O 1
ATOM 841 N N . LEU A 1 119 ? -9.058 5.860 11.564 1.00 93.06 119 LEU A N 1
ATOM 842 C CA . LEU A 1 119 ? -9.086 7.164 12.224 1.00 93.06 119 LEU A CA 1
ATOM 843 C C . LEU A 1 119 ? -10.526 7.614 12.484 1.00 93.06 119 LEU A C 1
ATOM 845 O O . LEU A 1 119 ? -10.830 8.060 13.586 1.00 93.06 119 LEU A O 1
ATOM 849 N N . TYR A 1 120 ? -11.408 7.464 11.495 1.00 93.19 120 TYR A N 1
ATOM 850 C CA . TYR A 1 120 ? -12.823 7.791 11.637 1.00 93.19 120 TYR A CA 1
ATOM 851 C C . TYR A 1 120 ? -13.493 6.980 12.752 1.00 93.19 120 TYR A C 1
ATOM 853 O O . TYR A 1 120 ? -14.137 7.565 13.620 1.00 93.19 120 TYR A O 1
ATOM 861 N N . ASP A 1 121 ? -13.278 5.662 12.776 1.00 92.38 121 ASP A N 1
ATOM 862 C CA . ASP A 1 121 ? -13.819 4.783 13.818 1.00 92.38 121 ASP A CA 1
ATOM 863 C C . ASP A 1 121 ? -13.312 5.204 15.212 1.00 92.38 121 ASP A C 1
ATOM 865 O O . ASP A 1 121 ? -14.088 5.285 16.161 1.00 92.38 121 ASP A O 1
ATOM 869 N N . THR A 1 122 ? -12.030 5.572 15.321 1.00 93.56 122 THR A N 1
ATOM 870 C CA . THR A 1 122 ? -11.431 6.044 16.583 1.00 93.56 122 THR A CA 1
ATOM 871 C C . THR A 1 122 ? -12.063 7.356 17.059 1.00 93.56 122 THR A C 1
ATOM 873 O O . THR A 1 122 ? -12.363 7.507 18.241 1.00 93.56 122 THR A O 1
ATOM 876 N N . LEU A 1 123 ? -12.297 8.306 16.148 1.00 94.56 123 LEU A N 1
ATOM 877 C CA . LEU A 1 123 ? -12.940 9.581 16.482 1.00 94.56 123 LEU A CA 1
ATOM 878 C C . LEU A 1 123 ? -14.388 9.386 16.945 1.00 94.56 123 LEU A C 1
ATOM 880 O O . LEU A 1 123 ? -14.828 10.070 17.867 1.00 94.56 123 LEU A O 1
ATOM 884 N N . LEU A 1 124 ? -15.114 8.447 16.334 1.00 94.06 124 LEU A N 1
ATOM 885 C CA . LEU A 1 124 ? -16.483 8.121 16.726 1.00 94.06 124 LEU A CA 1
ATOM 886 C C . LEU A 1 124 ? -16.533 7.520 18.141 1.00 94.06 124 LEU A C 1
ATOM 888 O O . LEU A 1 124 ? -17.385 7.899 18.946 1.00 94.06 124 LEU A O 1
ATOM 892 N N . GLU A 1 125 ? -15.598 6.622 18.464 1.00 91.44 125 GLU A N 1
ATOM 893 C CA . GLU A 1 125 ? -15.461 6.048 19.808 1.00 91.44 125 GLU A CA 1
ATOM 894 C C . GLU A 1 125 ? -15.147 7.122 20.866 1.00 91.44 125 GLU A C 1
ATOM 896 O O . GLU A 1 125 ? -15.710 7.100 21.965 1.00 91.44 125 GLU A O 1
ATOM 901 N N . GLU A 1 126 ? -14.280 8.088 20.542 1.00 90.62 126 GLU A N 1
ATOM 902 C CA . GLU A 1 126 ? -13.960 9.213 21.429 1.00 90.62 126 GLU A CA 1
ATOM 903 C C . GLU A 1 126 ? -15.151 10.163 21.627 1.00 90.62 126 GLU A C 1
ATOM 905 O O . GLU A 1 126 ? -15.422 10.579 22.757 1.00 90.62 126 GLU A O 1
ATOM 910 N N . GLU A 1 127 ? -15.893 10.484 20.563 1.00 91.38 127 GLU A N 1
ATOM 911 C CA . GLU A 1 127 ? -17.105 11.309 20.641 1.00 91.38 127 GLU A CA 1
ATOM 912 C C . GLU A 1 127 ? -18.165 10.651 21.534 1.00 91.38 127 GLU A C 1
ATOM 914 O O . GLU A 1 127 ? -18.710 11.296 22.438 1.00 91.38 127 GLU A O 1
ATOM 919 N N . GLU A 1 128 ? -18.416 9.350 21.350 1.00 89.06 128 GLU A N 1
ATOM 920 C CA . GLU A 1 128 ? -19.351 8.610 22.196 1.00 89.06 128 GLU A CA 1
ATOM 921 C C . GLU A 1 128 ? -18.888 8.624 23.660 1.00 89.06 128 GLU A C 1
ATOM 923 O O . GLU A 1 128 ? -19.684 8.911 24.560 1.00 89.06 128 GLU A O 1
ATOM 928 N N . ALA A 1 129 ? -17.598 8.385 23.916 1.00 85.69 129 ALA A N 1
ATOM 929 C CA . ALA A 1 129 ? -17.034 8.405 25.261 1.00 85.69 129 ALA A CA 1
ATOM 930 C C . ALA A 1 129 ? -17.204 9.766 25.959 1.00 85.69 129 ALA A C 1
ATOM 932 O O . ALA A 1 129 ? -17.515 9.797 27.154 1.00 85.69 129 ALA A O 1
ATOM 933 N N . LEU A 1 130 ? -17.045 10.872 25.226 1.00 82.50 130 LEU A N 1
ATOM 934 C CA . LEU A 1 130 ? -17.242 12.234 25.732 1.00 82.50 130 LEU A CA 1
ATOM 935 C C . LEU A 1 130 ? -18.719 12.574 25.959 1.00 82.50 130 LEU A C 1
ATOM 937 O O . LEU A 1 130 ? -19.040 13.237 26.940 1.00 82.50 130 LEU A O 1
ATOM 941 N N . SER A 1 131 ? -19.616 12.092 25.097 1.00 80.56 131 SER A N 1
ATOM 942 C CA . SER A 1 131 ? -21.066 12.331 25.196 1.00 80.56 131 SER A CA 1
ATOM 943 C C . SER A 1 131 ? -21.761 11.544 26.320 1.00 80.56 131 SER A C 1
ATOM 945 O O . SER A 1 131 ? -22.959 11.707 26.569 1.00 80.56 131 SER A O 1
ATOM 947 N N . ARG A 1 132 ? -21.032 10.663 27.020 1.00 81.62 132 ARG A N 1
ATOM 948 C CA . ARG A 1 132 ? -21.592 9.866 28.112 1.00 81.62 132 ARG A CA 1
ATOM 949 C C . ARG A 1 132 ? -21.969 10.747 29.314 1.00 81.62 132 ARG A C 1
ATOM 951 O O . ARG A 1 132 ? -21.133 11.494 29.824 1.00 81.62 132 ARG A O 1
ATOM 958 N N . PRO A 1 133 ? -23.158 10.539 29.913 1.00 69.38 133 PRO A N 1
ATOM 959 C CA . PRO A 1 133 ? -23.698 11.391 30.979 1.00 69.38 133 PRO A CA 1
ATOM 960 C C . PRO A 1 133 ? -22.860 11.416 32.268 1.00 69.38 133 PRO A C 1
ATOM 962 O O . PRO A 1 133 ? -23.042 12.298 33.101 1.00 69.38 133 PRO A O 1
ATOM 965 N N . ALA A 1 134 ? -21.940 10.465 32.461 1.00 65.38 134 ALA A N 1
ATOM 966 C CA . ALA A 1 134 ? -21.004 10.473 33.585 1.00 65.38 134 ALA A CA 1
ATOM 967 C C . ALA A 1 134 ? -19.941 11.583 33.465 1.00 65.38 134 ALA A C 1
ATOM 969 O O . ALA A 1 134 ? -19.539 12.142 34.484 1.00 65.38 134 ALA A O 1
ATOM 970 N N . VAL A 1 135 ? -19.521 11.925 32.240 1.00 61.94 135 VAL A N 1
ATOM 971 C CA . VAL A 1 135 ? -18.599 13.040 31.974 1.00 61.94 135 VAL A CA 1
ATOM 972 C C . VAL A 1 135 ? -19.334 14.366 32.160 1.00 61.94 135 VAL A C 1
ATOM 974 O O . VAL A 1 135 ? -18.828 15.238 32.860 1.00 61.94 135 VAL A O 1
ATOM 977 N N . ASP A 1 136 ? -20.573 14.474 31.671 1.00 65.44 136 ASP A N 1
ATOM 978 C CA . ASP A 1 136 ? -21.437 15.636 31.920 1.00 65.44 136 ASP A CA 1
ATOM 979 C C . ASP A 1 136 ? -21.738 15.835 33.411 1.00 65.44 136 ASP A C 1
ATOM 981 O O . ASP A 1 136 ? -21.745 16.961 33.908 1.00 65.44 136 ASP A O 1
ATOM 985 N N . ALA A 1 137 ? -21.964 14.750 34.157 1.00 66.69 137 ALA A N 1
ATOM 986 C CA . ALA A 1 137 ? -22.190 14.806 35.597 1.00 66.69 137 ALA A CA 1
ATOM 987 C C . ALA A 1 137 ? -20.931 15.237 36.366 1.00 66.69 137 ALA A C 1
ATOM 989 O O . ALA A 1 137 ? -21.041 16.034 37.297 1.00 66.69 137 ALA A O 1
ATOM 990 N N . ALA A 1 138 ? -19.749 14.751 35.972 1.00 68.38 138 ALA A N 1
ATOM 991 C CA . ALA A 1 138 ? -18.474 15.157 36.562 1.00 68.38 138 ALA A CA 1
ATOM 992 C C . ALA A 1 138 ? -18.137 16.622 36.236 1.00 68.38 138 ALA A C 1
ATOM 994 O O . ALA A 1 138 ? -17.836 17.398 37.140 1.00 68.38 138 ALA A O 1
ATOM 995 N N . ALA A 1 139 ? -18.294 17.035 34.975 1.00 72.00 139 ALA A N 1
ATOM 996 C CA . ALA A 1 139 ? -18.093 18.416 34.543 1.00 72.00 139 ALA A CA 1
ATOM 997 C C . ALA A 1 139 ? -19.062 19.380 35.248 1.00 72.00 139 ALA A C 1
ATOM 999 O O . ALA A 1 139 ? -18.665 20.452 35.706 1.00 72.00 139 ALA A O 1
ATOM 1000 N N . LYS A 1 140 ? -20.332 18.987 35.406 1.00 71.44 140 LYS A N 1
ATOM 1001 C CA . LYS A 1 140 ? -21.328 19.766 36.152 1.00 71.44 140 LYS A CA 1
ATOM 1002 C C . LYS A 1 140 ? -21.005 19.843 37.646 1.00 71.44 140 LYS A C 1
ATOM 1004 O O . LYS A 1 140 ? -21.168 20.906 38.238 1.00 71.44 140 LYS A O 1
ATOM 1009 N N . ALA A 1 141 ? -20.512 18.758 38.244 1.00 77.62 141 ALA A N 1
ATOM 1010 C CA . ALA A 1 141 ? -20.090 18.745 39.642 1.00 77.62 141 ALA A CA 1
ATOM 1011 C C . ALA A 1 141 ? -18.893 19.678 39.902 1.00 77.62 141 ALA A C 1
ATOM 1013 O O . ALA A 1 141 ? -18.897 20.388 40.908 1.00 77.62 141 ALA A O 1
ATOM 1014 N N . ASP A 1 142 ? -17.920 19.740 38.988 1.00 83.38 142 ASP A N 1
ATOM 1015 C CA . ASP A 1 142 ? -16.774 20.655 39.086 1.00 83.38 142 ASP A CA 1
ATOM 1016 C C . ASP A 1 142 ? -17.192 22.127 38.945 1.00 83.38 142 ASP A C 1
ATOM 1018 O O . ASP A 1 142 ? -16.751 22.983 39.720 1.00 83.38 142 ASP A O 1
ATOM 1022 N N . VAL A 1 143 ? -18.102 22.433 38.012 1.00 82.12 143 VAL A N 1
ATOM 1023 C CA . VAL A 1 143 ? -18.673 23.783 37.856 1.00 82.12 143 VAL A CA 1
ATOM 1024 C C . VAL A 1 143 ? -19.464 24.195 39.103 1.00 82.12 143 VAL A C 1
ATOM 1026 O O . VAL A 1 143 ? -19.289 25.308 39.609 1.00 82.12 143 VAL A O 1
ATOM 1029 N N . ASP A 1 144 ? -20.286 23.297 39.650 1.00 84.31 144 ASP A N 1
ATOM 1030 C CA . ASP A 1 144 ? -21.057 23.546 40.870 1.00 84.31 144 ASP A CA 1
ATOM 1031 C C . ASP A 1 144 ? -20.145 23.712 42.101 1.00 84.31 144 ASP A C 1
ATOM 1033 O O . ASP A 1 144 ? -20.407 24.559 42.964 1.00 84.31 144 ASP A O 1
ATOM 1037 N N . ALA A 1 145 ? -19.048 22.954 42.191 1.00 84.44 145 ALA A N 1
ATOM 1038 C CA . ALA A 1 145 ? -18.047 23.100 43.246 1.00 84.44 145 ALA A CA 1
ATOM 1039 C C . ALA A 1 145 ? -17.336 24.461 43.166 1.00 84.44 145 ALA A C 1
ATOM 1041 O O . ALA A 1 145 ? -17.232 25.164 44.177 1.00 84.44 145 ALA A O 1
ATOM 1042 N N . ALA A 1 146 ? -16.926 24.886 41.967 1.00 82.12 146 ALA A N 1
ATOM 1043 C CA . ALA A 1 146 ? -16.315 26.195 41.743 1.00 82.12 146 ALA A CA 1
ATOM 1044 C C . ALA A 1 146 ? -17.273 27.350 42.092 1.00 82.12 146 ALA A C 1
ATOM 1046 O O . ALA A 1 146 ? -16.874 28.323 42.742 1.00 82.12 146 ALA A O 1
ATOM 1047 N N . ALA A 1 147 ? -18.557 27.225 41.739 1.00 82.12 147 ALA A N 1
ATOM 1048 C CA . ALA A 1 147 ? -19.581 28.213 42.072 1.00 82.12 147 ALA A CA 1
ATOM 1049 C C . ALA A 1 147 ? -19.795 28.350 43.591 1.00 82.12 147 ALA A C 1
ATOM 1051 O O . ALA A 1 147 ? -19.919 29.467 44.101 1.00 82.12 147 ALA A O 1
ATOM 1052 N N . ARG A 1 148 ? -19.778 27.235 44.337 1.00 82.50 148 ARG A N 1
ATOM 1053 C CA . ARG A 1 148 ? -19.883 27.240 45.809 1.00 82.50 148 ARG A CA 1
ATOM 1054 C C . ARG A 1 148 ? -18.696 27.935 46.469 1.00 82.50 148 ARG A C 1
ATOM 1056 O O . ARG A 1 148 ? -18.897 28.752 47.365 1.00 82.50 148 ARG A O 1
ATOM 1063 N N . VAL A 1 149 ? -17.477 27.669 45.999 1.00 86.88 149 VAL A N 1
ATOM 1064 C CA . VAL A 1 149 ? -16.260 28.326 46.509 1.00 86.88 149 VAL A CA 1
ATOM 1065 C C . VAL A 1 149 ? -16.299 29.835 46.242 1.00 86.88 149 VAL A C 1
ATOM 1067 O O . VAL A 1 149 ? -16.010 30.637 47.134 1.00 86.88 149 VAL A O 1
ATOM 1070 N N . ALA A 1 150 ? -16.718 30.249 45.043 1.00 83.38 150 ALA A N 1
ATOM 1071 C CA . ALA A 1 150 ? -16.862 31.663 44.702 1.00 83.38 150 ALA A CA 1
ATOM 1072 C C . ALA A 1 150 ? -17.928 32.373 45.561 1.00 83.38 150 ALA A C 1
ATOM 1074 O O . ALA A 1 150 ? -17.719 33.513 45.992 1.00 83.38 150 ALA A O 1
ATOM 1075 N N . ALA A 1 151 ? -19.052 31.706 45.847 1.00 84.31 151 ALA A N 1
ATOM 1076 C CA . ALA A 1 151 ? -20.111 32.237 46.704 1.00 84.31 151 ALA A CA 1
ATOM 1077 C C . ALA A 1 151 ? -19.649 32.407 48.161 1.00 84.31 151 ALA A C 1
ATOM 1079 O O . ALA A 1 151 ? -19.858 33.471 48.747 1.00 84.31 151 ALA A O 1
ATOM 1080 N N . ASP A 1 152 ? -18.959 31.409 48.717 1.00 87.88 152 ASP A N 1
ATOM 1081 C CA . ASP A 1 152 ? -18.445 31.450 50.092 1.00 87.88 152 ASP A CA 1
ATOM 1082 C C . ASP A 1 152 ? -17.374 32.545 50.268 1.00 87.88 152 ASP A C 1
ATOM 1084 O O . ASP A 1 152 ? -17.360 33.290 51.251 1.00 87.88 152 ASP A O 1
ATOM 1088 N N . THR A 1 153 ? -16.530 32.732 49.248 1.00 83.31 153 THR A N 1
ATOM 1089 C CA . THR A 1 153 ? -15.515 33.797 49.222 1.00 83.31 153 THR A CA 1
ATOM 1090 C C . THR A 1 153 ? -16.155 35.191 49.196 1.00 83.31 153 THR A C 1
ATOM 1092 O O . THR A 1 153 ? -15.736 36.086 49.934 1.00 83.31 153 THR A O 1
ATOM 1095 N N . ARG A 1 154 ? -17.213 35.388 48.394 1.00 79.44 154 ARG A N 1
ATOM 1096 C CA . ARG A 1 154 ? -17.977 36.650 48.364 1.00 79.44 154 ARG A CA 1
ATOM 1097 C C . ARG A 1 154 ? -18.700 36.924 49.683 1.00 79.44 154 ARG A C 1
ATOM 1099 O O . ARG A 1 154 ? -18.718 38.069 50.130 1.00 79.44 154 ARG A O 1
ATOM 1106 N N . PHE A 1 155 ? -19.269 35.898 50.314 1.00 79.94 155 PHE A N 1
ATOM 1107 C CA . PHE A 1 155 ? -19.967 36.035 51.593 1.00 79.94 155 PHE A CA 1
ATOM 1108 C C . PHE A 1 155 ? -19.020 36.456 52.728 1.00 79.94 155 PHE A C 1
ATOM 1110 O O . PHE A 1 155 ? -19.319 37.403 53.460 1.00 79.94 155 PHE A O 1
ATOM 1117 N N . LYS A 1 156 ? -17.838 35.830 52.821 1.00 83.88 156 LYS A N 1
ATOM 1118 C CA . LYS A 1 156 ? -16.775 36.211 53.770 1.00 83.88 156 LYS A CA 1
ATOM 1119 C C . LYS A 1 156 ? -16.276 37.646 53.554 1.00 83.88 156 LYS A C 1
ATOM 1121 O O . LYS A 1 156 ? -16.057 38.377 54.516 1.00 83.88 156 LYS A O 1
ATOM 1126 N N . ALA A 1 157 ? -16.154 38.087 52.300 1.00 79.69 157 ALA A N 1
ATOM 1127 C CA . ALA A 1 157 ? -15.756 39.460 51.981 1.00 79.69 157 ALA A CA 1
ATOM 1128 C C . ALA A 1 157 ? -16.813 40.510 52.393 1.00 79.69 157 ALA A C 1
ATOM 1130 O O . ALA A 1 157 ? -16.462 41.608 52.827 1.00 79.69 157 ALA A O 1
ATOM 1131 N N . LEU A 1 158 ? -18.105 40.183 52.279 1.00 78.19 158 LEU A N 1
ATOM 1132 C CA . LEU A 1 158 ? -19.208 41.068 52.678 1.00 78.19 158 LEU A CA 1
ATOM 1133 C C . LEU A 1 158 ? -19.360 41.187 54.201 1.00 78.19 158 LEU A C 1
ATOM 1135 O O . LEU A 1 158 ? -19.634 42.276 54.705 1.00 78.19 158 LEU A O 1
ATOM 1139 N N . THR A 1 159 ? -19.155 40.094 54.937 1.00 79.38 159 THR A N 1
ATOM 1140 C CA . THR A 1 159 ? -19.208 40.093 56.409 1.00 79.38 159 THR A CA 1
ATOM 1141 C C . THR A 1 159 ? -18.021 40.834 57.023 1.00 79.38 159 THR A C 1
ATOM 1143 O O . THR A 1 159 ? -18.223 41.634 57.932 1.00 79.38 159 THR A O 1
ATOM 1146 N N . ALA A 1 160 ? -16.816 40.683 56.462 1.00 76.06 160 ALA A N 1
ATOM 1147 C CA . ALA A 1 160 ? -15.634 41.438 56.891 1.00 76.06 160 ALA A CA 1
ATOM 1148 C C . ALA A 1 160 ? -15.784 42.963 56.714 1.00 76.06 160 ALA A C 1
ATOM 1150 O O . ALA A 1 160 ? -15.237 43.737 57.497 1.00 76.06 160 ALA A O 1
ATOM 1151 N N . ARG A 1 161 ? -16.553 43.410 55.709 1.00 70.31 161 ARG A N 1
ATOM 1152 C CA . ARG A 1 161 ? -16.875 44.833 55.507 1.00 70.31 161 ARG A CA 1
ATOM 1153 C C . ARG A 1 161 ? -17.866 45.383 56.533 1.00 70.31 161 ARG A C 1
ATOM 1155 O O . ARG A 1 161 ? -17.742 46.544 56.899 1.00 70.31 161 ARG A O 1
ATOM 1162 N N . HIS A 1 162 ? -18.821 44.576 56.996 1.00 68.88 162 HIS A N 1
ATOM 1163 C CA . HIS A 1 162 ? -19.794 44.999 58.011 1.00 68.88 162 HIS A CA 1
ATOM 1164 C C . HIS A 1 162 ? -19.212 45.037 59.430 1.00 68.88 162 HIS A C 1
ATOM 1166 O O . HIS A 1 162 ? -19.692 45.809 60.244 1.00 68.88 162 HIS A O 1
ATOM 1172 N N . SER A 1 163 ? -18.176 44.247 59.731 1.00 69.12 163 SER A N 1
ATOM 1173 C CA . SER A 1 163 ? -17.504 44.258 61.041 1.00 69.12 163 SER A CA 1
ATOM 1174 C C . SER A 1 163 ? -16.453 45.367 61.212 1.00 69.12 163 SER A C 1
ATOM 1176 O O . SER A 1 163 ? -15.805 45.428 62.251 1.00 69.12 163 SER A O 1
ATOM 1178 N N . MET A 1 164 ? -16.223 46.189 60.182 1.00 61.00 164 MET A N 1
ATOM 1179 C CA . MET A 1 164 ? -15.272 47.314 60.194 1.00 61.00 164 MET A CA 1
ATOM 1180 C C . MET A 1 164 ? -15.960 48.694 60.216 1.00 61.00 164 MET A C 1
ATOM 1182 O O . MET A 1 164 ? -15.276 49.710 60.092 1.00 61.00 164 MET A O 1
ATOM 1186 N N . MET A 1 165 ? -17.288 48.730 60.368 1.00 51.84 165 MET A N 1
ATOM 1187 C CA . MET A 1 165 ? -18.076 49.927 60.697 1.00 51.84 165 MET A CA 1
ATOM 1188 C C . MET A 1 165 ? -18.548 49.843 62.144 1.00 51.84 165 MET A C 1
ATOM 1190 O O . MET A 1 165 ? -18.581 50.909 62.793 1.00 51.84 165 MET A O 1
#

Secondary structure (DSSP, 8-state):
--TT--THHHHHHHHHHHHTTT-HHHHHHHHHHHHHHHHHHHHHHHHHHHHH-HHHHHHHHHHHHHHHHHHHHIIIIITT---TTTPPPPHHHHHHHHHHHHHHHHHHHHHHHHHHHHHHHHHHHHHHHHHSHHHHHHHHHHHHHHHHHHHHHHHHHHHHHHTT-

Radius of gyration: 29.85 Å; chains: 1; bounding box: 51×61×84 Å

InterPro domains:
  IPR036259 MFS transporter superfamily [G3DSA:1.20.1250.20] (3-139)
  IPR036259 MFS transporter superfamily [SSF103473] (6-123)
  IPR053160 Major Facilitator Superfamily DHA3 Transporter [PTHR23530] (1-74)

Organism: NCBI:txid1486930

pLDDT: mean 82.63, std 13.42, range [45.09, 97.12]

Sequence (165 aa):
FLDGVVFWQPFHALLLTGVLGGRAANATAIMSAAAVLTAVLEVPSGVLADLWGRKNTLVVGSFAFVGANFTLFMATAWLGGGDADGGGVAPAAWALLAARALLQATGESLFSGTNDALLYDTLLEEEEALSRPAVDAAAKADVDAAARVAADTRFKALTARHSMM